Protein AF-A0A6J7ZIM5-F1 (afdb_monomer_lite)

Sequence (70 aa):
MQIQSTIDSQELLRRYLAGERDFNHINLIGAHLCQVNLVGANLIGASLDRADLTRAILHELFPVRLSESP

Organism: NCBI:txid329571

pLDDT: mean 82.73, std 16.93, range [32.88, 96.0]

Secondary structure (DSSP, 8-state):
--------HHHHHHHHHTT--B-TT-B-TT-B-TT-B-TT-B-TT-B-TT-B-TT-B-------------

Structure (mmCIF, N/CA/C/O backbone):
data_AF-A0A6J7ZIM5-F1
#
_entry.id   AF-A0A6J7ZIM5-F1
#
loop_
_atom_site.group_PDB
_atom_site.id
_atom_site.type_symbol
_atom_site.label_atom_id
_atom_site.label_alt_id
_atom_site.label_comp_id
_atom_site.label_asym_id
_atom_site.label_entity_id
_atom_site.label_seq_id
_atom_site.pdbx_PDB_ins_code
_atom_site.Cartn_x
_atom_site.Cartn_y
_atom_site.Cartn_z
_atom_site.occupancy
_atom_site.B_iso_or_equiv
_atom_site.auth_seq_id
_atom_site.auth_comp_id
_atom_site.auth_asym_id
_atom_site.auth_atom_id
_atom_site.pdbx_PDB_model_num
ATOM 1 N N . MET A 1 1 ? 17.063 17.578 8.924 1.00 32.88 1 MET A N 1
ATOM 2 C CA . MET A 1 1 ? 17.309 16.885 7.643 1.00 32.88 1 MET A CA 1
ATOM 3 C C . MET A 1 1 ? 16.578 15.552 7.716 1.00 32.88 1 MET A C 1
ATOM 5 O O . MET A 1 1 ? 17.117 14.606 8.271 1.00 32.88 1 MET A O 1
ATOM 9 N N . GLN A 1 2 ? 15.308 15.503 7.302 1.00 34.47 2 GLN A N 1
ATOM 10 C CA . GLN A 1 2 ? 14.588 14.231 7.217 1.00 34.47 2 GLN A CA 1
ATOM 11 C C . GLN A 1 2 ? 15.118 13.503 5.988 1.00 34.47 2 GLN A C 1
ATOM 13 O O . GLN A 1 2 ? 14.825 13.863 4.852 1.00 34.47 2 GLN A O 1
ATOM 18 N N . ILE A 1 3 ? 15.993 12.538 6.246 1.00 41.34 3 ILE A N 1
ATOM 19 C CA . ILE A 1 3 ? 16.308 11.464 5.316 1.00 41.34 3 ILE A CA 1
ATOM 20 C C . ILE A 1 3 ? 14.984 10.906 4.790 1.00 41.34 3 ILE A C 1
ATOM 22 O O . ILE A 1 3 ? 14.108 10.542 5.574 1.00 41.34 3 ILE A O 1
ATOM 26 N N . GLN A 1 4 ? 14.813 10.893 3.469 1.00 44.81 4 GLN A N 1
ATOM 27 C CA . GLN A 1 4 ? 13.774 10.094 2.832 1.00 44.81 4 GLN A CA 1
ATOM 28 C C . GLN A 1 4 ? 14.140 8.629 3.073 1.00 44.81 4 GLN A C 1
ATOM 30 O O . GLN A 1 4 ? 14.800 7.992 2.256 1.00 44.81 4 GLN A O 1
ATOM 35 N N . SER A 1 5 ? 13.817 8.127 4.262 1.00 56.41 5 SER A N 1
ATOM 36 C CA . SER A 1 5 ? 13.968 6.722 4.590 1.00 56.41 5 SER A CA 1
ATOM 37 C C . SER A 1 5 ? 12.917 5.988 3.777 1.00 56.41 5 SER A C 1
ATOM 39 O O . SER A 1 5 ? 11.734 6.061 4.098 1.00 56.41 5 SER A O 1
ATOM 41 N N . THR A 1 6 ? 13.339 5.345 2.691 1.00 65.44 6 THR A N 1
ATOM 42 C CA . THR A 1 6 ? 12.540 4.338 1.994 1.00 65.44 6 THR A CA 1
ATOM 43 C C . THR A 1 6 ? 11.965 3.396 3.049 1.00 65.44 6 THR A C 1
ATOM 45 O O . THR A 1 6 ? 12.733 2.737 3.752 1.00 65.44 6 THR A O 1
ATOM 48 N N . ILE A 1 7 ? 10.642 3.388 3.218 1.00 78.56 7 ILE A N 1
ATOM 49 C CA . ILE A 1 7 ? 9.986 2.437 4.115 1.00 78.56 7 ILE A CA 1
ATOM 50 C C . ILE A 1 7 ? 9.616 1.225 3.271 1.00 78.56 7 ILE A C 1
ATOM 52 O O . ILE A 1 7 ? 9.057 1.368 2.184 1.00 78.56 7 ILE A O 1
ATOM 56 N N . ASP A 1 8 ? 9.970 0.032 3.729 1.00 86.06 8 ASP A N 1
ATOM 57 C CA . ASP A 1 8 ? 9.508 -1.183 3.070 1.00 86.06 8 ASP A CA 1
ATOM 58 C C . ASP A 1 8 ? 8.027 -1.447 3.398 1.00 86.06 8 ASP A C 1
ATOM 60 O O . ASP A 1 8 ? 7.413 -0.798 4.255 1.00 86.06 8 ASP A O 1
ATOM 64 N N . SER A 1 9 ? 7.426 -2.407 2.696 1.00 87.00 9 SER A N 1
ATOM 65 C CA . SER A 1 9 ? 6.016 -2.742 2.887 1.00 87.00 9 SER A CA 1
ATOM 66 C C . SER A 1 9 ? 5.705 -3.320 4.271 1.00 87.00 9 SER A C 1
ATOM 68 O O . SER A 1 9 ? 4.575 -3.179 4.742 1.00 87.00 9 SER A O 1
ATOM 70 N N . GLN A 1 10 ? 6.681 -3.928 4.951 1.00 89.94 10 GLN A N 1
ATOM 71 C CA . GLN A 1 10 ? 6.499 -4.480 6.290 1.00 89.94 10 GLN A CA 1
ATOM 72 C C . GLN A 1 10 ? 6.441 -3.361 7.336 1.00 89.94 10 GLN A C 1
ATOM 74 O O . GLN A 1 10 ? 5.572 -3.377 8.210 1.00 89.94 10 GLN A O 1
ATOM 79 N N . GLU A 1 11 ? 7.319 -2.367 7.229 1.00 90.44 11 GLU A N 1
ATOM 80 C CA . GLU A 1 11 ? 7.317 -1.192 8.099 1.00 90.44 11 GLU A CA 1
ATOM 81 C C . GLU A 1 11 ? 6.081 -0.315 7.859 1.00 90.44 11 GLU A C 1
ATOM 83 O O . GLU A 1 11 ? 5.445 0.128 8.819 1.00 90.44 11 GLU A O 1
ATOM 88 N N . LEU A 1 12 ? 5.674 -0.132 6.597 1.00 91.12 12 LEU A N 1
ATOM 89 C CA . LEU A 1 12 ? 4.417 0.542 6.266 1.00 91.12 12 LEU A CA 1
ATOM 90 C C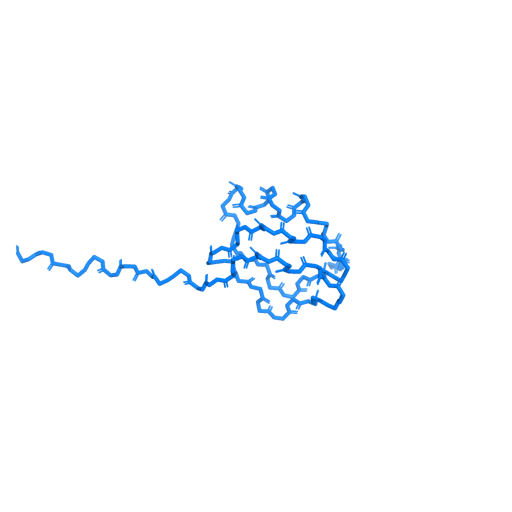 . LEU A 1 12 ? 3.222 -0.152 6.936 1.00 91.12 12 LEU A C 1
ATOM 92 O O . LEU A 1 12 ? 2.401 0.506 7.579 1.00 91.12 12 LEU A O 1
ATOM 96 N N . LEU A 1 13 ? 3.145 -1.484 6.847 1.00 92.00 13 LEU A N 1
ATOM 97 C CA . LEU A 1 13 ? 2.061 -2.243 7.466 1.00 92.00 13 LEU A CA 1
ATOM 98 C C . LEU A 1 13 ? 2.100 -2.136 8.993 1.00 92.00 13 LEU A C 1
ATOM 100 O O . LEU A 1 13 ? 1.058 -1.974 9.625 1.00 92.00 13 LEU A O 1
ATOM 104 N N . ARG A 1 14 ? 3.290 -2.180 9.598 1.00 93.62 14 ARG A N 1
ATOM 105 C CA . ARG A 1 14 ? 3.454 -2.031 11.047 1.00 93.62 14 ARG A CA 1
ATOM 106 C C . ARG A 1 14 ? 2.909 -0.691 11.541 1.00 93.62 14 ARG A C 1
ATOM 108 O O . ARG A 1 14 ? 2.178 -0.662 12.530 1.00 93.62 14 ARG A O 1
ATOM 115 N N . ARG A 1 15 ? 3.236 0.400 10.851 1.00 93.44 15 ARG A N 1
ATOM 116 C CA . ARG A 1 15 ? 2.739 1.748 11.161 1.00 93.44 15 ARG A CA 1
ATOM 117 C C . ARG A 1 15 ? 1.236 1.862 10.969 1.00 93.44 15 ARG A C 1
ATOM 119 O O . ARG A 1 15 ? 0.533 2.363 11.845 1.00 93.44 15 ARG A O 1
ATOM 126 N N . TYR A 1 16 ? 0.724 1.299 9.877 1.00 93.19 16 TYR A N 1
ATOM 127 C CA . TYR A 1 16 ? -0.711 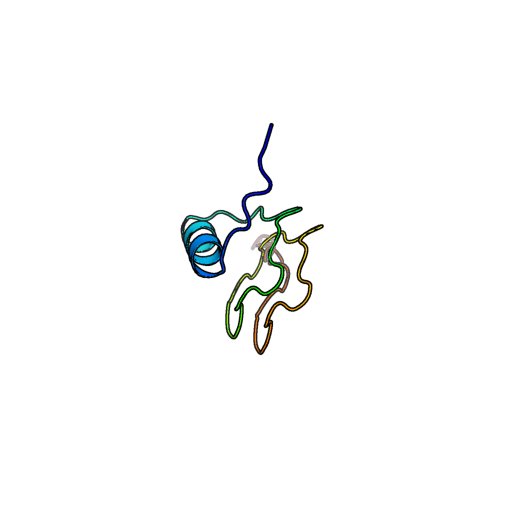1.250 9.623 1.00 93.19 16 TYR A CA 1
ATOM 128 C C . TYR A 1 16 ? -1.462 0.499 10.737 1.00 93.19 16 TYR A C 1
ATOM 130 O O . TYR A 1 16 ? -2.487 0.974 11.237 1.00 93.19 16 TYR A O 1
ATOM 138 N N . LEU A 1 17 ? -0.923 -0.634 11.196 1.00 93.12 17 LEU A N 1
ATOM 139 C CA . LEU A 1 17 ? -1.463 -1.398 12.325 1.00 93.12 17 LEU A CA 1
ATOM 140 C C . LEU A 1 17 ? -1.347 -0.654 13.664 1.00 93.12 17 LEU A C 1
ATOM 142 O O . LEU A 1 17 ? -2.184 -0.855 14.539 1.00 93.12 17 LEU A O 1
ATOM 146 N N . ALA A 1 18 ? -0.365 0.238 13.811 1.00 95.06 18 ALA A N 1
ATOM 147 C CA . ALA A 1 18 ? -0.237 1.125 14.967 1.00 95.06 18 ALA A CA 1
ATOM 148 C C . ALA A 1 18 ? -1.233 2.304 14.951 1.00 95.06 18 ALA A C 1
ATOM 150 O O . ALA A 1 18 ? -1.279 3.076 15.905 1.00 95.06 18 ALA A O 1
ATOM 151 N N . GLY A 1 19 ? -2.042 2.439 13.894 1.00 93.88 19 GLY A N 1
ATOM 152 C CA . GLY A 1 19 ? -3.028 3.513 13.749 1.00 93.88 19 GLY A CA 1
ATOM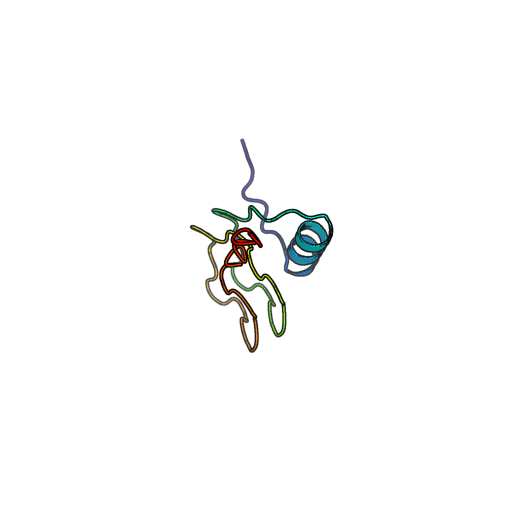 153 C C . GLY A 1 19 ? -2.532 4.711 12.943 1.00 93.88 19 GLY A C 1
ATOM 154 O O . GLY A 1 19 ? -3.296 5.648 12.728 1.00 93.88 19 GLY A O 1
ATOM 155 N N . GLU A 1 20 ? -1.294 4.680 12.445 1.00 93.69 20 GLU A N 1
ATOM 156 C CA . GLU A 1 20 ? -0.798 5.713 11.542 1.00 93.69 20 GLU A CA 1
ATOM 157 C C . GLU A 1 20 ? -1.586 5.648 10.230 1.00 93.69 20 GLU A C 1
ATOM 159 O O . GLU A 1 20 ? -1.849 4.576 9.672 1.00 93.69 20 GLU A O 1
ATOM 164 N N . ARG A 1 21 ? -2.051 6.806 9.774 1.00 93.06 21 ARG A N 1
ATOM 165 C CA . ARG A 1 21 ? -2.769 6.951 8.504 1.00 93.06 21 ARG A CA 1
ATOM 166 C C . ARG A 1 21 ? -2.100 7.958 7.590 1.00 93.06 21 ARG A C 1
ATOM 168 O O . ARG A 1 21 ? -2.450 7.983 6.420 1.00 93.06 21 ARG A O 1
ATOM 175 N N . ASP A 1 22 ? -1.159 8.757 8.087 1.00 92.62 22 ASP A N 1
ATOM 176 C CA . ASP A 1 22 ? -0.471 9.755 7.279 1.00 92.62 22 ASP A CA 1
ATOM 177 C C . ASP A 1 22 ? 0.813 9.175 6.686 1.00 92.62 22 ASP A C 1
ATOM 179 O O . ASP A 1 22 ? 1.806 8.977 7.376 1.00 92.62 22 ASP A O 1
ATOM 183 N N . PHE A 1 23 ? 0.758 8.860 5.398 1.00 91.19 23 PHE A N 1
ATOM 184 C CA . PHE A 1 23 ? 1.856 8.314 4.606 1.00 91.19 23 PHE A CA 1
ATOM 185 C C . PHE A 1 23 ? 2.121 9.225 3.401 1.00 91.19 23 PHE A C 1
ATOM 187 O O . PHE A 1 23 ? 2.404 8.772 2.291 1.00 91.19 23 PHE A O 1
ATOM 194 N N . ASN A 1 24 ? 1.974 10.533 3.594 1.00 92.06 24 ASN A N 1
ATOM 195 C CA . ASN A 1 24 ? 2.173 11.511 2.542 1.00 92.06 24 ASN A CA 1
ATOM 196 C C . ASN A 1 24 ? 3.660 11.638 2.163 1.00 92.06 24 ASN A C 1
ATOM 198 O O . ASN A 1 24 ? 4.552 11.607 3.007 1.00 92.06 24 ASN A O 1
ATOM 202 N N . HIS A 1 25 ? 3.937 11.803 0.869 1.00 91.75 25 HIS A N 1
ATOM 203 C CA . HIS A 1 25 ? 5.289 12.004 0.324 1.00 91.75 25 HIS A CA 1
ATOM 204 C C . HIS A 1 25 ? 6.318 10.904 0.651 1.00 91.75 25 HIS A C 1
ATOM 206 O O . HIS A 1 25 ? 7.525 11.144 0.576 1.00 91.75 25 HIS A O 1
ATOM 212 N N . ILE A 1 26 ? 5.873 9.694 1.007 1.00 90.44 26 ILE A N 1
ATOM 213 C CA . ILE A 1 26 ? 6.786 8.581 1.284 1.00 90.44 26 ILE A CA 1
ATOM 214 C C . ILE A 1 26 ? 7.302 7.936 -0.004 1.00 90.44 26 ILE A C 1
ATOM 216 O O . ILE A 1 26 ? 6.622 7.900 -1.031 1.00 90.44 26 ILE A O 1
ATOM 220 N N . ASN A 1 27 ? 8.504 7.372 0.065 1.00 90.88 27 ASN A N 1
ATOM 221 C CA . ASN A 1 27 ? 9.078 6.601 -1.027 1.00 90.88 27 ASN A CA 1
ATOM 222 C C . ASN A 1 27 ? 8.729 5.112 -0.867 1.00 90.88 27 ASN A C 1
ATOM 224 O O . ASN A 1 27 ? 9.238 4.456 0.042 1.00 90.88 27 ASN A O 1
ATOM 228 N N . LEU A 1 28 ? 7.879 4.604 -1.764 1.00 90.00 28 LEU A N 1
ATOM 229 C CA . LEU A 1 28 ? 7.455 3.204 -1.884 1.00 90.00 28 LEU A CA 1
ATOM 230 C C . LEU A 1 28 ? 7.868 2.603 -3.237 1.00 90.00 28 LEU A C 1
ATOM 232 O O . LEU A 1 28 ? 7.234 1.668 -3.734 1.00 90.00 28 LEU A O 1
ATOM 236 N N . ILE A 1 29 ? 8.920 3.140 -3.859 1.00 91.81 29 ILE A N 1
ATOM 237 C CA . ILE A 1 29 ? 9.399 2.662 -5.155 1.00 91.81 29 ILE A CA 1
ATOM 238 C C . ILE A 1 29 ? 9.801 1.188 -5.031 1.00 91.81 29 ILE A C 1
ATOM 240 O O . ILE A 1 29 ? 10.643 0.826 -4.211 1.00 91.81 29 ILE A O 1
ATOM 244 N N . GLY A 1 30 ? 9.199 0.329 -5.854 1.00 91.19 30 GLY A N 1
ATOM 245 C CA . GLY A 1 30 ? 9.434 -1.117 -5.827 1.00 91.19 30 GLY A CA 1
ATOM 246 C C . GLY A 1 30 ? 8.826 -1.857 -4.630 1.00 91.19 30 GLY A C 1
ATOM 247 O O . GLY A 1 30 ? 9.160 -3.021 -4.419 1.00 91.19 30 GLY A O 1
ATOM 248 N N . ALA A 1 31 ? 7.960 -1.223 -3.831 1.00 91.00 31 ALA A N 1
ATOM 249 C CA . ALA A 1 31 ? 7.365 -1.868 -2.663 1.00 91.00 31 ALA A C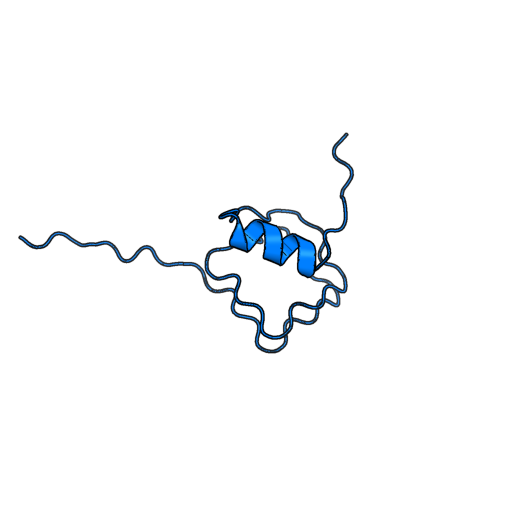A 1
ATOM 250 C C . ALA A 1 31 ? 6.427 -3.025 -3.054 1.00 91.00 31 ALA A C 1
ATOM 252 O O . ALA A 1 31 ? 5.593 -2.895 -3.950 1.00 91.00 31 ALA A O 1
ATOM 253 N N . HIS A 1 32 ? 6.512 -4.148 -2.337 1.00 92.81 32 HIS A N 1
ATOM 254 C CA . HIS A 1 32 ? 5.560 -5.254 -2.469 1.00 92.81 32 HIS A CA 1
ATOM 255 C C . HIS A 1 32 ? 4.327 -4.993 -1.597 1.00 92.81 32 HIS A C 1
ATOM 257 O O . HIS A 1 32 ? 4.325 -5.311 -0.408 1.00 92.81 32 HIS A O 1
ATOM 263 N N . LEU A 1 33 ? 3.285 -4.415 -2.192 1.00 91.19 33 LEU A N 1
ATOM 264 C CA . LEU A 1 33 ? 2.007 -4.075 -1.552 1.0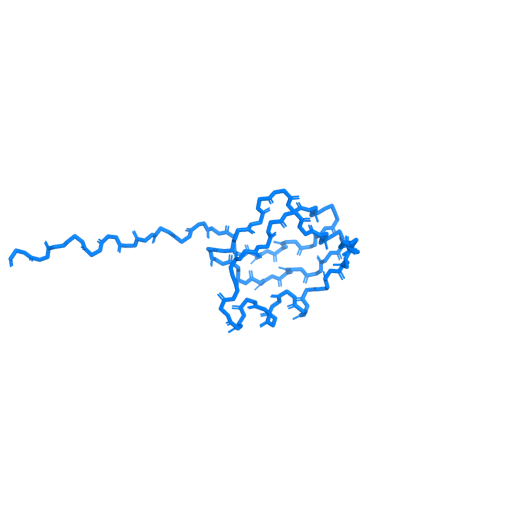0 91.19 33 LEU A CA 1
ATOM 265 C C . LEU A 1 33 ? 0.849 -4.956 -2.064 1.00 91.19 33 LEU A C 1
ATOM 267 O O . LEU A 1 33 ? -0.327 -4.607 -1.941 1.00 91.19 33 LEU A O 1
ATOM 271 N N . CYS A 1 34 ? 1.183 -6.124 -2.615 1.00 94.00 34 CYS A N 1
ATOM 272 C CA . CYS A 1 34 ? 0.234 -7.128 -3.073 1.00 94.00 34 CYS A CA 1
ATOM 273 C C . CYS A 1 34 ? -0.714 -7.539 -1.934 1.00 94.00 34 CYS A C 1
ATOM 275 O O . CYS A 1 34 ? -0.270 -7.897 -0.844 1.00 94.00 34 CYS A O 1
ATOM 277 N N . GLN A 1 35 ? -2.024 -7.495 -2.198 1.00 94.25 35 GLN A N 1
ATOM 278 C CA . GLN A 1 35 ? -3.095 -7.870 -1.261 1.00 94.25 35 GLN A CA 1
ATOM 279 C C . GLN A 1 35 ? -3.127 -7.069 0.057 1.00 94.25 35 GLN A C 1
ATOM 281 O O . GLN A 1 35 ? -3.800 -7.476 1.006 1.00 94.25 35 GLN A O 1
ATOM 286 N N . VAL A 1 36 ? -2.445 -5.922 0.133 1.00 92.12 36 VAL A N 1
ATOM 287 C CA . VAL A 1 36 ? -2.443 -5.084 1.340 1.00 92.12 36 VAL A CA 1
ATOM 288 C C . VAL A 1 36 ? -3.721 -4.244 1.415 1.00 92.12 36 VAL A C 1
ATOM 290 O O . VAL A 1 36 ? -4.190 -3.699 0.417 1.00 92.12 36 VAL A O 1
ATOM 293 N N . ASN A 1 37 ? -4.277 -4.115 2.619 1.00 92.44 37 ASN A N 1
ATOM 294 C CA . ASN A 1 37 ? -5.383 -3.212 2.919 1.00 92.44 37 ASN A CA 1
ATOM 295 C C . ASN A 1 37 ? -4.852 -1.949 3.614 1.00 92.44 37 ASN A C 1
ATOM 297 O O . ASN A 1 37 ? -4.460 -2.011 4.777 1.00 92.44 37 ASN A O 1
ATOM 301 N N . LEU A 1 38 ? -4.865 -0.824 2.897 1.00 92.06 38 LEU A N 1
ATOM 302 C CA . LEU A 1 38 ? -4.494 0.507 3.391 1.00 92.06 38 LEU A CA 1
ATOM 303 C C . LEU A 1 38 ? -5.680 1.472 3.290 1.00 92.06 38 LEU A C 1
ATOM 305 O O . LEU A 1 38 ? -5.524 2.635 2.922 1.00 92.06 38 LEU A O 1
ATOM 309 N N . VAL A 1 39 ? -6.889 0.990 3.570 1.00 92.88 39 VAL A N 1
ATOM 310 C CA . VAL A 1 39 ? -8.098 1.818 3.524 1.00 92.88 39 VAL A CA 1
ATOM 311 C C . VAL A 1 39 ? -7.976 3.015 4.465 1.00 92.88 39 VAL A C 1
ATOM 313 O O . VAL A 1 39 ? -7.669 2.882 5.650 1.00 92.88 39 VAL A O 1
ATOM 316 N N . GLY A 1 40 ? -8.228 4.208 3.928 1.00 91.50 40 GLY A N 1
ATOM 317 C CA . GLY A 1 40 ? -8.079 5.463 4.662 1.00 91.50 40 GLY A CA 1
ATOM 318 C C . GLY A 1 40 ? -6.632 5.875 4.950 1.00 91.50 40 GLY A C 1
ATOM 319 O O . GLY A 1 40 ? -6.430 6.804 5.728 1.00 91.50 40 GLY A O 1
ATOM 320 N N . ALA A 1 41 ? -5.627 5.217 4.363 1.00 92.88 41 ALA A N 1
ATOM 321 C CA . ALA A 1 41 ? -4.256 5.714 4.382 1.00 92.88 41 ALA A CA 1
ATOM 322 C C . ALA A 1 41 ? -4.109 6.906 3.423 1.00 92.88 41 ALA A C 1
ATOM 324 O O . ALA A 1 41 ? -4.446 6.824 2.242 1.00 92.88 41 ALA A O 1
ATOM 325 N N . ASN A 1 42 ? -3.566 8.011 3.922 1.00 92.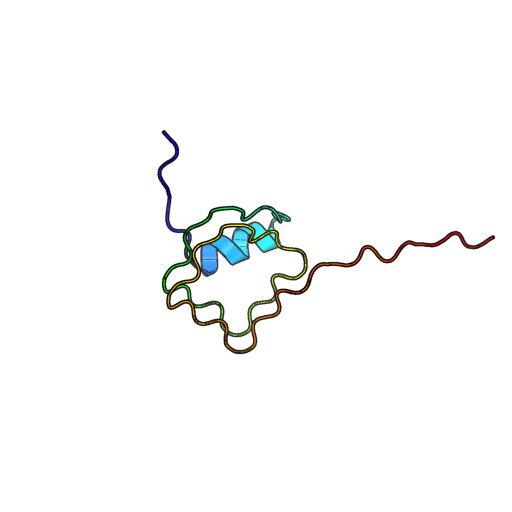31 42 ASN A N 1
ATOM 326 C CA . ASN A 1 42 ? -3.184 9.165 3.129 1.00 92.31 42 ASN A CA 1
ATOM 327 C C . ASN A 1 42 ? -1.855 8.884 2.421 1.00 92.31 42 ASN A C 1
ATOM 329 O O . ASN A 1 42 ? -0.799 9.001 3.029 1.00 92.31 42 ASN A O 1
ATOM 333 N N . LEU A 1 43 ? -1.908 8.541 1.136 1.00 90.62 43 LEU A N 1
ATOM 334 C CA . LEU A 1 43 ? -0.731 8.329 0.283 1.00 90.62 43 LEU A CA 1
ATOM 335 C C . LEU A 1 43 ? -0.471 9.520 -0.659 1.00 90.62 43 LEU A C 1
ATOM 337 O O . LEU A 1 43 ? 0.166 9.365 -1.701 1.00 90.62 43 LEU A O 1
ATOM 341 N N . ILE A 1 44 ? -0.979 10.717 -0.334 1.00 92.12 44 ILE A N 1
ATOM 342 C CA . ILE A 1 44 ? -0.809 11.909 -1.178 1.00 92.12 44 ILE A CA 1
ATOM 343 C C . ILE A 1 44 ? 0.684 12.196 -1.377 1.00 92.12 44 ILE A C 1
ATOM 345 O O . ILE A 1 44 ? 1.437 12.370 -0.421 1.00 92.12 44 ILE A O 1
ATOM 349 N N . GLY A 1 45 ? 1.113 12.252 -2.637 1.00 90.94 45 GLY A N 1
ATOM 350 C CA . GLY A 1 45 ? 2.504 12.520 -3.003 1.00 90.94 45 GLY A CA 1
ATOM 351 C C . GLY A 1 45 ? 3.467 11.345 -2.799 1.00 90.94 45 GLY A C 1
ATOM 352 O O . GLY A 1 45 ? 4.663 11.534 -3.002 1.00 90.94 45 GLY A O 1
ATOM 353 N N . ALA A 1 46 ? 2.993 10.157 -2.407 1.00 91.19 46 ALA A N 1
ATOM 354 C CA . ALA A 1 46 ? 3.849 8.981 -2.274 1.00 91.19 46 ALA A CA 1
ATOM 355 C C . ALA A 1 46 ? 4.361 8.492 -3.645 1.00 91.19 46 ALA A C 1
ATOM 357 O O . ALA A 1 46 ? 3.596 8.378 -4.605 1.00 91.19 46 ALA A O 1
ATOM 358 N N . SER A 1 47 ? 5.652 8.164 -3.734 1.00 92.38 47 SER A N 1
ATOM 359 C CA . SER A 1 47 ? 6.249 7.571 -4.937 1.00 92.38 47 SER A CA 1
ATOM 360 C C . SER A 1 47 ? 5.975 6.071 -4.969 1.00 92.38 47 SER A C 1
ATOM 362 O O . SER A 1 47 ? 6.535 5.329 -4.167 1.00 92.38 47 SER A O 1
ATOM 364 N N . LEU A 1 48 ? 5.141 5.623 -5.907 1.00 90.50 48 LEU A N 1
ATOM 365 C CA . LEU A 1 48 ? 4.749 4.216 -6.090 1.00 90.50 48 LEU A CA 1
ATOM 366 C C . LEU A 1 48 ? 5.369 3.585 -7.351 1.00 90.50 48 LEU A C 1
ATOM 368 O O . LEU A 1 48 ? 4.888 2.557 -7.832 1.00 90.50 48 LEU A O 1
ATOM 372 N N . ASP A 1 49 ? 6.418 4.188 -7.924 1.00 94.06 49 ASP A N 1
ATOM 373 C CA . ASP A 1 49 ? 7.040 3.667 -9.143 1.00 94.06 49 ASP A CA 1
ATOM 374 C C . ASP A 1 49 ? 7.485 2.213 -8.949 1.00 94.06 49 ASP A C 1
ATOM 376 O O . ASP A 1 49 ? 8.217 1.886 -8.019 1.00 94.06 49 ASP A O 1
ATOM 380 N N . ARG A 1 50 ? 7.054 1.320 -9.846 1.00 93.62 50 ARG A N 1
ATOM 381 C CA . ARG A 1 50 ? 7.335 -0.129 -9.787 1.00 93.62 50 ARG A CA 1
ATOM 382 C C . ARG A 1 50 ? 6.818 -0.852 -8.531 1.00 93.62 50 ARG A C 1
ATOM 384 O O . ARG A 1 50 ? 7.211 -1.996 -8.320 1.00 93.62 50 ARG A O 1
ATOM 391 N N . ALA A 1 51 ? 5.970 -0.234 -7.709 1.00 92.25 51 ALA A N 1
ATOM 392 C CA . ALA A 1 51 ? 5.330 -0.932 -6.598 1.00 92.25 51 ALA A CA 1
ATOM 393 C C . ALA A 1 51 ? 4.355 -2.002 -7.120 1.00 92.25 51 ALA A C 1
ATOM 395 O O . ALA A 1 51 ? 3.607 -1.767 -8.072 1.00 92.25 51 ALA A O 1
ATOM 396 N N . ASP A 1 52 ? 4.335 -3.172 -6.482 1.00 94.25 52 ASP A N 1
ATOM 397 C CA . ASP A 1 52 ? 3.332 -4.198 -6.755 1.00 94.25 52 ASP A CA 1
ATOM 398 C C . ASP A 1 52 ? 2.070 -3.903 -5.939 1.00 94.25 52 ASP A C 1
ATOM 400 O O . ASP A 1 52 ? 2.031 -4.144 -4.735 1.00 94.25 52 ASP A O 1
ATOM 404 N N . LEU A 1 53 ? 1.041 -3.377 -6.603 1.00 92.75 53 LEU A N 1
ATOM 405 C CA . LEU A 1 53 ? -0.272 -3.068 -6.023 1.00 92.75 53 LEU A CA 1
ATOM 406 C C . LEU A 1 53 ? -1.333 -4.125 -6.366 1.00 92.75 53 LEU A C 1
ATOM 408 O O . LEU A 1 53 ? -2.535 -3.870 -6.258 1.00 92.75 53 LEU A O 1
ATOM 412 N N . THR A 1 54 ? -0.923 -5.318 -6.805 1.00 96.00 54 THR A N 1
ATOM 413 C CA . THR A 1 54 ? -1.850 -6.378 -7.213 1.00 96.00 54 THR A CA 1
ATOM 414 C C . THR A 1 54 ? -2.813 -6.714 -6.073 1.00 96.00 54 THR A C 1
ATOM 416 O O . THR A 1 54 ? -2.404 -7.178 -5.012 1.00 96.00 54 THR A O 1
ATOM 419 N N . ARG A 1 55 ? -4.120 -6.499 -6.284 1.00 94.06 55 ARG A N 1
ATOM 420 C CA . ARG A 1 55 ? -5.184 -6.703 -5.276 1.00 94.06 55 ARG A CA 1
ATOM 421 C C . ARG A 1 55 ? -5.048 -5.845 -4.003 1.00 94.06 55 ARG A C 1
ATOM 423 O O . ARG A 1 55 ? -5.666 -6.185 -2.995 1.00 94.06 55 ARG A O 1
ATOM 430 N N . ALA A 1 56 ? -4.272 -4.762 -4.027 1.00 92.38 56 ALA A N 1
ATOM 431 C CA . ALA A 1 56 ? -4.229 -3.805 -2.925 1.00 92.38 56 ALA A CA 1
ATOM 432 C C . ALA A 1 56 ? -5.567 -3.052 -2.794 1.00 92.38 56 ALA A C 1
ATOM 434 O O . ALA A 1 56 ? -6.247 -2.791 -3.789 1.00 92.38 56 ALA A O 1
ATOM 435 N N . ILE A 1 57 ? -5.940 -2.680 -1.569 1.00 92.12 57 ILE A N 1
ATOM 436 C CA . ILE A 1 57 ? -7.157 -1.917 -1.268 1.00 92.12 57 ILE A CA 1
ATOM 437 C C . ILE A 1 57 ? -6.743 -0.547 -0.714 1.00 92.12 57 ILE A C 1
ATOM 439 O O . ILE A 1 57 ? -6.242 -0.471 0.405 1.00 92.12 57 ILE A O 1
ATOM 443 N N . LEU A 1 58 ? -6.960 0.521 -1.494 1.00 87.75 58 LEU A N 1
ATOM 444 C CA . LEU A 1 58 ? -6.504 1.895 -1.203 1.00 87.75 58 LEU A CA 1
ATOM 445 C C . LEU A 1 58 ? -7.641 2.937 -1.152 1.00 87.75 58 LEU A C 1
ATOM 447 O O . LEU A 1 58 ? -7.405 4.119 -1.382 1.00 87.75 58 LEU A O 1
ATOM 451 N N . HIS A 1 59 ? -8.894 2.530 -0.939 1.00 86.00 59 HIS A N 1
ATOM 452 C CA . HIS A 1 59 ? -9.997 3.495 -0.975 1.00 86.00 59 HIS A CA 1
ATOM 453 C C . HIS A 1 59 ? -9.994 4.419 0.248 1.00 86.00 59 HIS A C 1
ATOM 455 O O . HIS A 1 59 ? -9.598 4.024 1.349 1.00 86.00 59 HIS A O 1
ATOM 461 N N . GLU A 1 60 ? -10.469 5.648 0.054 1.00 74.44 60 GLU A N 1
ATOM 462 C CA . GLU A 1 60 ? -10.710 6.579 1.150 1.00 74.44 60 GLU A CA 1
ATOM 463 C C . GLU A 1 60 ? -11.758 6.002 2.100 1.00 74.44 60 GLU A C 1
ATOM 465 O O . GLU A 1 60 ? -12.790 5.469 1.681 1.00 74.44 60 GLU A O 1
ATOM 470 N N . LEU A 1 61 ? -11.493 6.111 3.399 1.00 70.00 61 LEU A N 1
ATOM 471 C CA . LEU A 1 61 ? -12.475 5.758 4.406 1.00 70.00 61 LEU A CA 1
ATOM 472 C C . LEU A 1 61 ? -13.495 6.893 4.429 1.00 70.00 61 LEU A C 1
ATOM 474 O O . LEU A 1 61 ? -13.252 7.938 5.028 1.00 70.00 61 LEU A O 1
ATOM 478 N N . PHE A 1 62 ? -14.627 6.709 3.749 1.00 65.62 62 PHE A N 1
ATOM 479 C CA . PHE A 1 62 ? -15.767 7.587 3.963 1.00 65.62 62 PHE A CA 1
ATOM 480 C C . PHE A 1 62 ? -16.128 7.477 5.443 1.00 65.62 62 PHE A C 1
ATOM 482 O O . PHE A 1 62 ? -16.466 6.373 5.888 1.00 65.62 62 PHE A O 1
ATOM 489 N N . PRO A 1 63 ? -16.061 8.562 6.235 1.00 55.56 63 PRO A N 1
ATOM 490 C CA . PRO A 1 63 ? -16.697 8.525 7.531 1.00 55.56 63 PRO A CA 1
ATOM 491 C C . PRO A 1 63 ? -18.168 8.245 7.237 1.00 55.56 63 PRO A C 1
ATOM 493 O O . PRO A 1 63 ? -18.849 9.064 6.614 1.00 55.56 63 PRO A O 1
ATOM 496 N N . VAL A 1 64 ? -18.654 7.065 7.637 1.00 59.62 64 VAL A N 1
ATOM 497 C CA . VAL A 1 64 ? -20.087 6.867 7.824 1.00 59.62 64 VAL A CA 1
ATOM 498 C C . VAL A 1 64 ? -20.471 7.985 8.774 1.00 59.62 64 VAL A C 1
ATOM 500 O O . VAL A 1 64 ? -20.145 7.943 9.960 1.00 59.62 64 VAL A O 1
ATOM 503 N N . ARG A 1 65 ? -21.082 9.045 8.234 1.00 54.41 65 ARG A N 1
ATOM 504 C CA . ARG A 1 65 ? -21.802 10.000 9.057 1.00 54.41 65 ARG A CA 1
ATOM 505 C C . ARG A 1 65 ? -22.824 9.117 9.748 1.00 54.41 65 ARG A C 1
ATOM 507 O O . ARG A 1 65 ? -23.768 8.658 9.105 1.00 54.41 65 ARG A O 1
ATOM 514 N N . LEU A 1 66 ? -22.596 8.845 11.030 1.00 58.34 66 LEU A N 1
ATOM 515 C CA . LEU A 1 66 ? -23.667 8.572 11.970 1.00 58.34 66 LEU A CA 1
ATOM 516 C C . LEU A 1 66 ? -24.537 9.831 11.906 1.00 58.34 66 LEU A C 1
ATOM 518 O O . LEU A 1 66 ? -24.359 10.777 12.664 1.00 58.34 66 LEU A O 1
ATOM 522 N N . SER A 1 67 ? -25.352 9.909 10.857 1.00 57.44 67 SER A N 1
ATOM 523 C CA . SER A 1 67 ? -26.429 10.864 10.742 1.00 57.44 67 SER A CA 1
ATOM 524 C C . SER A 1 67 ? -27.415 10.380 11.778 1.00 57.44 67 SER A C 1
ATOM 526 O O . SER A 1 67 ? -28.097 9.381 11.587 1.00 57.44 67 SER A O 1
ATOM 528 N N . GLU A 1 68 ? -27.265 10.985 12.951 1.00 57.78 68 GLU A N 1
ATOM 529 C CA . GLU A 1 68 ? -28.341 11.396 13.834 1.00 57.78 68 GLU A CA 1
ATOM 530 C C . GLU A 1 68 ? -29.601 10.549 13.661 1.00 57.78 68 GLU A C 1
ATOM 532 O O . GLU A 1 68 ? -30.455 10.813 12.814 1.00 57.78 68 GLU A O 1
ATOM 537 N N . SER A 1 69 ? -29.697 9.505 14.482 1.00 43.81 69 SER A N 1
ATOM 538 C CA . SER A 1 69 ? -30.996 8.958 14.843 1.00 43.81 69 SER A CA 1
ATOM 539 C C . SER A 1 69 ? -31.773 10.082 15.551 1.00 43.81 69 SER A C 1
ATOM 541 O O . SER A 1 69 ? -31.198 10.671 16.472 1.00 43.81 69 SER A O 1
ATOM 543 N N . PRO A 1 70 ? -33.003 10.417 15.122 1.00 60.03 70 PRO A N 1
ATOM 544 C CA . PRO A 1 70 ? -33.814 11.457 15.757 1.00 60.03 70 PRO A CA 1
ATOM 545 C C . PRO A 1 70 ? -34.156 11.141 17.218 1.00 60.03 70 PRO A C 1
ATOM 547 O O . PRO A 1 70 ? -34.182 9.940 17.583 1.00 60.03 70 PRO A O 1
#

Foldseek 3Di:
DDDLPQDAPVNVVVCVVVVDQEQELHECALHAQALPENEQRDHHNYHCHNYNCHNYHHHHDDPPPPPDDD

Radius of gyration: 14.13 Å; chains: 1; bounding box: 51×25×26 Å

InterPro domains:
  IPR001646 Pentapeptide repeat [PF00805] (22-58)